Protein AF-A0A817RLQ8-F1 (afdb_monomer_lite)

pLDDT: mean 88.3, std 7.68, range [53.41, 97.12]

Foldseek 3Di:
DQPVVVCLVVLLVCLLPDDCPPPDLAAAAEAEAEPCALVPSVVVVVVSNVVSCCVVHPVSHHYAYEYEDALPGDVVSNVVVCVVVVVPHYDYDHHDPVD

Structure (mmCIF, N/CA/C/O backbone):
data_AF-A0A817RLQ8-F1
#
_entry.id   AF-A0A817RLQ8-F1
#
loop_
_atom_site.group_PDB
_atom_site.id
_atom_site.type_symbol
_atom_site.label_atom_id
_atom_site.label_alt_id
_atom_site.label_comp_id
_atom_site.label_asym_id
_atom_site.label_entity_id
_atom_site.label_seq_id
_atom_site.pdbx_PDB_ins_code
_atom_site.Cartn_x
_atom_site.Cartn_y
_atom_site.Cartn_z
_atom_site.occupancy
_atom_site.B_iso_or_equiv
_atom_site.auth_seq_id
_atom_site.auth_comp_id
_atom_site.auth_asym_id
_atom_site.auth_atom_id
_atom_site.pdbx_PDB_model_num
ATOM 1 N N . MET A 1 1 ? 17.634 13.075 6.253 1.00 53.41 1 MET A N 1
ATOM 2 C CA . MET A 1 1 ? 16.176 13.269 6.250 1.00 53.41 1 MET A CA 1
ATOM 3 C C . MET A 1 1 ? 15.628 12.484 5.077 1.00 53.41 1 MET A C 1
ATOM 5 O O . MET A 1 1 ? 15.983 12.795 3.944 1.00 53.41 1 MET A O 1
ATOM 9 N N . ARG A 1 2 ? 14.905 11.388 5.321 1.00 69.00 2 ARG A N 1
ATOM 10 C CA . ARG A 1 2 ? 14.254 10.660 4.219 1.00 69.00 2 ARG A CA 1
ATOM 11 C C . ARG A 1 2 ? 13.081 11.514 3.733 1.00 69.00 2 ARG A C 1
ATOM 13 O O . ARG A 1 2 ? 12.368 12.054 4.569 1.00 69.00 2 ARG A O 1
ATOM 20 N N . ALA A 1 3 ? 12.850 11.623 2.423 1.00 76.00 3 ALA A N 1
ATOM 21 C CA . ALA A 1 3 ? 11.755 12.443 1.877 1.00 76.00 3 ALA A CA 1
ATOM 22 C C . ALA A 1 3 ? 10.388 12.120 2.519 1.00 76.00 3 ALA A C 1
ATOM 24 O O . ALA A 1 3 ? 9.582 13.014 2.750 1.00 76.00 3 ALA A O 1
ATOM 25 N N . ILE A 1 4 ? 10.182 10.858 2.907 1.00 79.81 4 ILE A N 1
ATOM 26 C CA . ILE A 1 4 ? 8.973 10.396 3.593 1.00 79.81 4 ILE A CA 1
ATOM 27 C C . ILE A 1 4 ? 8.722 11.054 4.958 1.00 79.81 4 ILE A C 1
ATOM 29 O O . ILE A 1 4 ? 7.570 11.205 5.348 1.00 79.81 4 ILE A O 1
ATOM 33 N N . GLU A 1 5 ? 9.763 11.480 5.683 1.00 87.06 5 GLU A N 1
ATOM 34 C CA . GLU A 1 5 ? 9.620 12.141 6.991 1.00 87.06 5 GLU A CA 1
ATOM 35 C C . GLU A 1 5 ? 8.819 13.444 6.871 1.00 87.06 5 GLU A C 1
ATOM 37 O O . GLU A 1 5 ? 8.047 13.780 7.766 1.00 87.06 5 GLU A O 1
ATOM 42 N N . LEU A 1 6 ? 8.934 14.130 5.729 1.00 90.44 6 LEU A N 1
ATOM 43 C CA . LEU A 1 6 ? 8.182 15.349 5.431 1.00 90.44 6 LEU A CA 1
ATOM 44 C C . LEU A 1 6 ? 6.692 15.076 5.179 1.00 90.44 6 LEU A C 1
ATOM 46 O O . LEU A 1 6 ? 5.862 15.962 5.371 1.00 90.44 6 LEU A O 1
ATOM 50 N N . SER A 1 7 ? 6.337 13.856 4.772 1.00 88.94 7 SER A N 1
ATOM 51 C CA . SER A 1 7 ? 4.955 13.459 4.482 1.00 88.94 7 SER A CA 1
ATOM 52 C C . SER A 1 7 ? 4.198 12.962 5.719 1.00 88.94 7 SER A C 1
ATOM 54 O O . SER A 1 7 ? 2.969 12.916 5.696 1.00 88.94 7 SER A O 1
ATOM 56 N N . ILE A 1 8 ? 4.896 12.606 6.806 1.00 90.38 8 ILE A N 1
ATOM 57 C CA . ILE A 1 8 ? 4.283 12.021 8.013 1.00 90.38 8 ILE A CA 1
ATOM 58 C C . ILE A 1 8 ? 3.160 12.896 8.600 1.00 90.38 8 ILE A C 1
ATOM 60 O O . ILE A 1 8 ? 2.088 12.343 8.853 1.00 90.38 8 ILE A O 1
ATOM 64 N N . PRO A 1 9 ? 3.316 14.227 8.773 1.00 93.69 9 PRO A N 1
ATOM 65 C CA . PRO A 1 9 ? 2.240 15.052 9.326 1.00 93.69 9 PRO A CA 1
ATOM 66 C C . PRO A 1 9 ? 0.963 15.021 8.474 1.00 93.69 9 PRO A C 1
ATOM 68 O O . PRO A 1 9 ? -0.148 15.021 9.004 1.00 93.69 9 PRO A O 1
ATOM 71 N N . PHE A 1 10 ? 1.107 14.934 7.149 1.00 93.75 10 PHE A N 1
ATOM 72 C CA . PHE A 1 10 ? -0.025 14.832 6.227 1.00 93.75 10 PHE A CA 1
ATOM 73 C C . PHE A 1 10 ? -0.706 13.465 6.314 1.00 93.75 10 PHE A C 1
ATOM 75 O O . PHE A 1 10 ? -1.933 13.398 6.323 1.00 93.75 10 PHE A O 1
ATOM 82 N N . ILE A 1 11 ? 0.074 1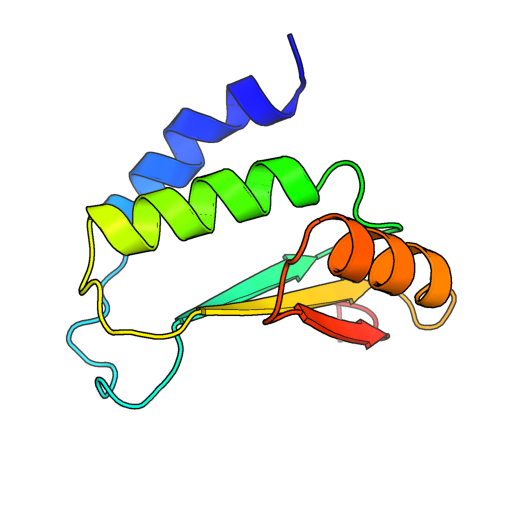2.387 6.445 1.00 91.19 11 ILE A N 1
ATOM 83 C CA . ILE A 1 11 ? -0.444 11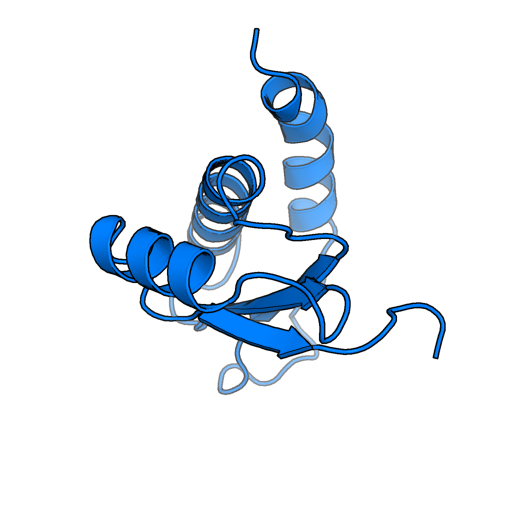.033 6.682 1.00 91.19 11 ILE A CA 1
ATOM 84 C C . ILE A 1 11 ? -1.267 10.993 7.974 1.00 91.19 11 ILE A C 1
ATOM 86 O O . ILE A 1 11 ? -2.397 10.505 7.974 1.00 91.19 11 ILE A O 1
ATOM 90 N N . GLN A 1 12 ? -0.723 11.531 9.067 1.00 92.44 12 GLN A N 1
ATOM 91 C CA . GLN A 1 12 ? -1.408 11.573 10.360 1.00 92.44 12 GLN A CA 1
ATOM 92 C C . GLN A 1 12 ? -2.721 12.345 10.254 1.00 92.44 12 GLN A C 1
ATOM 94 O O . GLN A 1 12 ? -3.771 11.830 10.639 1.00 92.44 12 GLN A O 1
ATOM 99 N N . ARG A 1 13 ? -2.689 13.528 9.629 1.00 95.00 13 ARG A N 1
ATOM 100 C CA . ARG A 1 13 ? -3.891 14.332 9.421 1.00 95.00 13 ARG A CA 1
ATOM 101 C C . ARG A 1 13 ? -4.945 13.613 8.576 1.00 95.00 13 ARG A C 1
ATOM 103 O O . ARG A 1 13 ? -6.127 13.684 8.902 1.00 95.00 13 ARG A O 1
ATOM 110 N N . ALA A 1 14 ? -4.538 12.919 7.514 1.00 93.81 14 ALA A N 1
ATOM 111 C CA . ALA A 1 14 ? -5.449 12.146 6.673 1.00 93.81 14 ALA A CA 1
ATOM 112 C C . ALA A 1 14 ? -6.138 11.025 7.469 1.00 93.81 14 ALA A C 1
ATOM 114 O O . ALA A 1 14 ? -7.347 10.840 7.359 1.00 93.81 14 ALA A O 1
ATOM 115 N N . ILE A 1 15 ? -5.391 10.319 8.323 1.00 92.12 15 ILE A N 1
ATOM 116 C CA . ILE A 1 15 ? -5.936 9.264 9.184 1.00 92.12 15 ILE A CA 1
ATOM 117 C C . ILE A 1 15 ? -6.898 9.838 10.228 1.00 92.12 15 ILE A C 1
ATOM 119 O O . ILE A 1 15 ? -7.949 9.246 10.473 1.00 92.12 15 ILE A O 1
ATOM 123 N N . GLU A 1 16 ? -6.590 10.987 10.832 1.00 92.50 16 GLU A N 1
ATOM 124 C CA . GLU A 1 16 ? -7.484 11.642 11.795 1.00 92.50 16 GLU A CA 1
ATOM 125 C C . GLU A 1 16 ? -8.874 11.874 11.198 1.00 92.50 16 GLU A C 1
ATOM 127 O O . GLU A 1 16 ? -9.870 11.452 11.791 1.00 92.50 16 GLU A O 1
ATOM 132 N N . VAL A 1 17 ? -8.928 12.477 10.006 1.00 93.62 17 VAL A N 1
ATOM 133 C CA . VAL A 1 17 ? -10.185 12.849 9.335 1.00 93.62 17 VAL A CA 1
ATOM 134 C C . VAL A 1 17 ? -10.860 11.690 8.599 1.00 93.62 17 VAL A C 1
ATOM 136 O O . VAL A 1 17 ? -11.998 11.837 8.162 1.00 93.62 17 VAL A O 1
ATOM 139 N N . LEU A 1 18 ? -10.191 10.540 8.466 1.00 91.12 18 LEU A N 1
ATOM 140 C CA . LEU A 1 18 ? -10.758 9.349 7.840 1.00 91.12 18 LEU A CA 1
ATOM 141 C C . LEU A 1 18 ? -11.930 8.809 8.673 1.00 91.12 18 LEU A C 1
ATOM 143 O O . LEU A 1 18 ? -11.741 8.317 9.795 1.00 91.12 18 LEU A O 1
ATOM 147 N N . ASP A 1 19 ? -13.132 8.866 8.101 1.00 90.56 19 ASP A N 1
ATOM 148 C CA . ASP A 1 19 ? -14.337 8.280 8.678 1.00 90.56 19 ASP A CA 1
ATOM 149 C C . ASP A 1 19 ? -14.516 6.831 8.201 1.00 90.56 19 ASP A C 1
ATOM 151 O O . ASP A 1 19 ? -14.668 6.554 7.014 1.00 90.56 19 ASP A O 1
ATOM 155 N N . LEU A 1 20 ? -14.483 5.897 9.153 1.00 87.19 20 LEU A N 1
ATOM 156 C CA . LEU A 1 20 ? -14.687 4.463 8.922 1.00 87.19 20 LEU A CA 1
ATOM 157 C C . LEU A 1 20 ? -15.969 3.949 9.596 1.00 87.19 20 LEU A C 1
ATOM 159 O O . LEU A 1 20 ? -16.137 2.733 9.727 1.00 87.19 20 LEU A O 1
ATOM 163 N N . SER A 1 21 ? -16.822 4.848 10.099 1.00 86.38 21 SER A N 1
ATOM 164 C CA . SER A 1 21 ? -18.037 4.504 10.849 1.00 86.38 21 SER A CA 1
ATOM 165 C C . SER A 1 21 ? -19.119 3.883 9.963 1.00 86.38 21 SER A C 1
ATOM 167 O O . SER A 1 21 ? -19.861 3.017 10.418 1.00 86.38 21 SER A O 1
ATOM 169 N N . SER A 1 22 ? -19.157 4.266 8.686 1.00 83.75 22 SER A N 1
ATOM 170 C CA . SER A 1 22 ? -20.076 3.731 7.677 1.00 83.75 22 SER A CA 1
ATOM 171 C C . SER A 1 22 ? -19.631 2.389 7.086 1.00 83.75 22 SER A C 1
ATOM 173 O O . SER A 1 22 ? -20.426 1.711 6.435 1.00 83.75 22 SER A O 1
ATOM 175 N N . LEU A 1 23 ? -18.377 1.982 7.311 1.00 83.12 23 LEU A N 1
ATOM 176 C CA . LEU A 1 23 ? -17.822 0.740 6.779 1.00 83.12 23 LEU A CA 1
ATOM 177 C C . LEU A 1 23 ? -18.043 -0.426 7.752 1.00 83.12 23 LEU A C 1
ATOM 179 O O . LEU A 1 23 ? -17.698 -0.306 8.935 1.00 83.12 23 LEU A O 1
ATOM 183 N N . PRO A 1 24 ? -18.517 -1.595 7.277 1.00 84.94 24 PRO A N 1
ATOM 184 C CA . PRO A 1 24 ? -18.609 -2.792 8.102 1.00 84.94 24 PRO A CA 1
ATOM 185 C C . PRO A 1 24 ? -17.275 -3.113 8.787 1.00 84.94 24 PRO A C 1
ATOM 187 O O . PRO A 1 24 ? -16.197 -2.972 8.206 1.00 84.94 24 PRO A O 1
ATOM 190 N N . SER A 1 25 ? -17.320 -3.566 10.039 1.00 81.19 25 SER A N 1
ATOM 191 C CA . SER A 1 25 ? -16.114 -3.972 10.777 1.00 81.19 25 SER A CA 1
ATOM 192 C C . SER A 1 25 ? -15.410 -5.185 10.159 1.00 81.19 25 SER A C 1
ATOM 194 O O . SER A 1 25 ? -14.225 -5.386 10.405 1.00 81.19 25 SER A O 1
ATOM 196 N N . THR A 1 26 ? -16.121 -5.960 9.337 1.00 84.31 26 THR A N 1
ATOM 197 C CA . THR A 1 26 ? -15.616 -7.134 8.615 1.00 84.31 26 THR A CA 1
ATOM 198 C C . THR A 1 26 ? -14.822 -6.787 7.357 1.00 84.31 26 THR A C 1
ATOM 200 O O . THR A 1 26 ? -14.109 -7.647 6.845 1.00 84.31 26 THR A O 1
ATOM 203 N N . GLN A 1 27 ? -14.928 -5.557 6.847 1.00 87.19 27 GLN A N 1
ATOM 204 C CA . GLN A 1 27 ? -14.178 -5.127 5.670 1.00 87.19 27 GLN A CA 1
ATOM 205 C C . GLN A 1 27 ? -12.814 -4.547 6.072 1.00 87.19 27 GLN A C 1
ATOM 207 O O . GLN A 1 27 ? -12.738 -3.790 7.049 1.00 87.19 27 GLN A O 1
ATOM 212 N N . PRO A 1 28 ? -11.737 -4.872 5.331 1.00 89.38 28 PRO A N 1
ATOM 213 C CA . PRO A 1 28 ? -10.431 -4.286 5.584 1.00 89.38 28 PRO A CA 1
ATOM 214 C C . PRO A 1 28 ? -10.435 -2.791 5.255 1.00 89.38 28 PRO A C 1
ATOM 216 O O . PRO A 1 28 ? -11.147 -2.338 4.358 1.00 89.38 28 PRO A O 1
ATOM 219 N N . VAL A 1 29 ? -9.577 -2.025 5.928 1.00 90.75 29 VAL A N 1
ATOM 220 C CA . VAL A 1 29 ? -9.168 -0.716 5.402 1.00 90.75 29 VAL A CA 1
ATOM 221 C C . VAL A 1 29 ? -8.232 -0.970 4.226 1.00 90.75 29 VAL A C 1
ATOM 223 O O . VAL A 1 29 ? -7.240 -1.682 4.377 1.00 90.75 29 VAL A O 1
ATOM 226 N N . ILE A 1 30 ? -8.543 -0.406 3.062 1.00 92.44 30 ILE A N 1
ATOM 227 C CA . ILE A 1 30 ? -7.717 -0.551 1.861 1.00 92.44 30 ILE A CA 1
ATOM 228 C C . ILE A 1 30 ? -6.840 0.692 1.713 1.00 92.44 30 ILE A C 1
ATOM 230 O O . ILE A 1 30 ? -7.342 1.814 1.756 1.00 92.44 30 ILE A O 1
ATOM 234 N N . ILE A 1 31 ? -5.539 0.487 1.528 1.00 92.94 31 ILE A N 1
ATOM 235 C CA . ILE A 1 31 ? -4.573 1.528 1.171 1.00 92.94 31 ILE A CA 1
ATOM 236 C C . ILE A 1 31 ? -4.124 1.256 -0.262 1.00 92.94 31 ILE A C 1
ATOM 238 O O . ILE A 1 31 ? -3.672 0.152 -0.553 1.00 92.94 31 ILE A O 1
ATOM 242 N N . ALA A 1 32 ? -4.240 2.244 -1.146 1.00 94.81 32 ALA A N 1
ATOM 243 C CA . ALA A 1 32 ? -3.683 2.177 -2.493 1.00 94.81 32 ALA A CA 1
ATOM 244 C C . ALA A 1 32 ? -2.354 2.949 -2.543 1.00 94.81 32 ALA A C 1
ATOM 246 O O . ALA A 1 32 ? -2.307 4.123 -2.177 1.00 94.81 32 ALA A O 1
ATOM 247 N N . ASP A 1 33 ? -1.292 2.278 -2.979 1.00 94.19 33 ASP A N 1
ATOM 248 C CA . ASP A 1 33 ? 0.055 2.812 -3.191 1.00 94.19 33 ASP A CA 1
ATOM 249 C C . ASP A 1 33 ? 0.308 2.896 -4.700 1.00 94.19 33 ASP A C 1
ATOM 251 O O . ASP A 1 33 ? 0.643 1.898 -5.337 1.00 94.19 33 ASP A O 1
ATOM 255 N N . PHE A 1 34 ? 0.039 4.064 -5.281 1.00 95.00 34 PHE A N 1
ATOM 256 C CA . PHE A 1 34 ? 0.212 4.322 -6.711 1.00 95.00 34 PHE A CA 1
ATOM 257 C C . PHE A 1 34 ? 1.671 4.643 -7.035 1.00 95.00 34 PHE A C 1
ATOM 259 O O . PHE A 1 34 ? 2.291 5.414 -6.307 1.00 95.00 34 PHE A O 1
ATOM 266 N N . ASP A 1 35 ? 2.175 4.101 -8.149 1.00 93.25 35 ASP A N 1
ATOM 267 C CA . ASP A 1 35 ? 3.589 4.201 -8.558 1.00 93.25 35 ASP A CA 1
ATOM 268 C C . ASP A 1 35 ? 4.537 3.532 -7.541 1.00 93.25 35 ASP A C 1
ATOM 270 O O . ASP A 1 35 ? 5.556 4.071 -7.106 1.00 93.25 35 ASP A O 1
ATOM 274 N N . SER A 1 36 ? 4.143 2.331 -7.106 1.00 92.31 36 SER A N 1
ATOM 275 C CA . SER A 1 36 ? 4.821 1.577 -6.043 1.00 92.31 36 SER A CA 1
ATOM 276 C C . SER A 1 36 ? 6.246 1.132 -6.398 1.00 92.31 36 SER A C 1
ATOM 278 O O . SER A 1 36 ? 7.063 0.878 -5.502 1.00 92.31 36 SER A O 1
ATOM 280 N N . SER A 1 37 ? 6.574 1.035 -7.690 1.00 91.25 37 SER A N 1
ATOM 281 C CA . SER A 1 37 ? 7.836 0.522 -8.210 1.00 91.25 37 SER A CA 1
ATOM 282 C C . SER A 1 37 ? 8.229 -0.786 -7.498 1.00 91.25 37 SER A C 1
ATOM 284 O O . SER A 1 37 ? 7.443 -1.724 -7.381 1.00 91.25 37 SER A O 1
ATOM 286 N N . HIS A 1 38 ? 9.441 -0.855 -6.951 1.00 84.75 38 HIS A N 1
ATOM 287 C CA . HIS A 1 38 ? 9.959 -2.022 -6.234 1.00 84.75 38 HIS A CA 1
ATOM 288 C C . HIS A 1 38 ? 9.662 -1.973 -4.719 1.00 84.75 38 HIS A C 1
ATOM 290 O O . HIS A 1 38 ? 10.245 -2.727 -3.943 1.00 84.75 38 HIS A O 1
ATOM 296 N N . GLY A 1 39 ? 8.817 -1.041 -4.265 1.00 79.00 39 GLY A N 1
ATOM 297 C CA . GLY A 1 39 ? 8.322 -0.938 -2.889 1.00 79.00 39 GLY A CA 1
ATOM 298 C C . GLY A 1 39 ? 9.269 -0.315 -1.857 1.00 79.00 39 GLY A C 1
ATOM 299 O O . GLY A 1 39 ? 8.811 0.067 -0.785 1.00 79.00 39 GLY A O 1
ATOM 300 N N . LEU A 1 40 ? 10.569 -0.152 -2.140 1.00 79.56 40 LEU A N 1
ATOM 301 C CA . LEU A 1 40 ? 11.561 0.327 -1.154 1.00 79.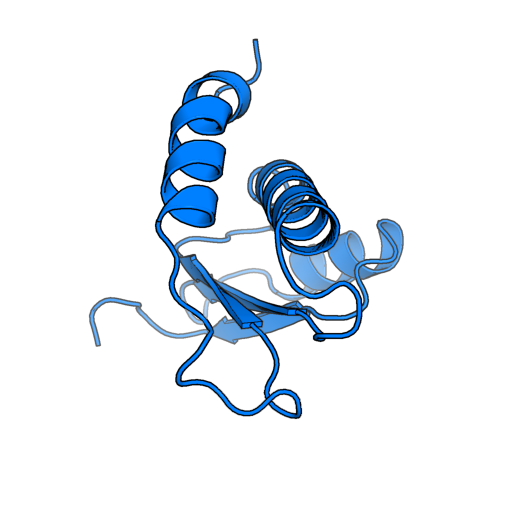56 40 LEU A CA 1
ATOM 302 C C . LEU A 1 40 ? 11.183 1.655 -0.478 1.00 79.56 40 LEU A C 1
ATOM 304 O O . LEU A 1 40 ? 11.315 1.788 0.740 1.00 79.56 40 LEU A O 1
ATOM 308 N N . ASN A 1 41 ? 10.702 2.627 -1.255 1.00 80.31 41 ASN A N 1
ATOM 309 C CA . ASN A 1 41 ? 10.299 3.931 -0.725 1.00 80.31 41 ASN A CA 1
ATOM 310 C C . ASN A 1 41 ? 8.940 3.855 -0.018 1.00 80.31 41 ASN A C 1
ATOM 312 O O . ASN A 1 41 ? 8.765 4.440 1.055 1.00 80.31 41 ASN A O 1
ATOM 316 N N . SER A 1 42 ? 8.009 3.086 -0.581 1.00 82.38 42 SER A N 1
ATOM 317 C CA . SER A 1 42 ? 6.658 2.922 -0.049 1.00 82.38 42 SER A CA 1
ATOM 318 C C . SER A 1 42 ? 6.630 2.141 1.262 1.00 82.38 42 SER A C 1
ATOM 320 O O . SER A 1 42 ? 5.788 2.413 2.114 1.00 82.38 42 SER A O 1
ATOM 322 N N . MET A 1 43 ? 7.576 1.227 1.502 1.00 85.38 43 MET A N 1
ATOM 323 C CA . MET A 1 43 ? 7.550 0.358 2.682 1.00 85.38 43 MET A CA 1
ATOM 324 C C . MET A 1 43 ? 7.519 1.118 4.007 1.00 85.38 43 MET A C 1
ATOM 326 O O . MET A 1 43 ? 6.756 0.767 4.910 1.00 85.38 43 MET A O 1
ATOM 330 N N . TYR A 1 44 ? 8.337 2.161 4.143 1.00 84.88 44 TYR A N 1
ATOM 331 C CA . TYR A 1 44 ? 8.350 2.949 5.374 1.00 84.88 44 TYR A CA 1
ATOM 332 C C . TYR A 1 44 ? 7.042 3.731 5.546 1.00 84.88 44 TYR A C 1
ATOM 334 O O . TYR A 1 44 ? 6.483 3.756 6.641 1.00 84.88 44 TYR A O 1
ATOM 342 N N . ALA A 1 45 ? 6.520 4.304 4.457 1.00 87.06 45 ALA A N 1
ATOM 343 C CA . ALA A 1 45 ? 5.236 4.999 4.451 1.00 87.06 45 ALA A CA 1
ATOM 344 C C . ALA A 1 45 ? 4.097 4.070 4.896 1.00 87.06 45 ALA A C 1
ATOM 346 O O . ALA A 1 45 ? 3.342 4.405 5.806 1.00 87.06 45 ALA A O 1
ATOM 347 N N . MET A 1 46 ? 4.019 2.871 4.309 1.00 89.81 46 MET A N 1
ATOM 348 C CA . MET A 1 46 ? 2.979 1.889 4.612 1.00 89.81 46 MET A CA 1
ATOM 349 C C . MET A 1 46 ? 3.034 1.424 6.065 1.00 89.81 46 MET A C 1
ATOM 351 O O . MET A 1 46 ? 1.990 1.343 6.710 1.00 89.81 46 MET A O 1
ATOM 355 N N . LYS A 1 47 ? 4.230 1.191 6.624 1.00 88.31 47 LYS A N 1
ATOM 356 C CA . LYS A 1 47 ? 4.383 0.865 8.053 1.00 88.31 47 LYS A CA 1
ATOM 357 C C . LYS A 1 47 ? 3.816 1.971 8.944 1.00 88.31 47 LYS A C 1
ATOM 359 O O . LYS A 1 47 ? 2.978 1.683 9.795 1.00 88.31 47 LYS A O 1
ATOM 364 N N . VAL A 1 48 ? 4.187 3.228 8.686 1.00 88.56 48 VAL A N 1
ATOM 365 C CA . VAL A 1 48 ? 3.670 4.383 9.437 1.00 88.56 48 VAL A CA 1
ATOM 366 C C . VAL A 1 48 ? 2.146 4.476 9.322 1.00 88.56 48 VAL A C 1
ATOM 368 O O . VAL A 1 48 ? 1.470 4.637 10.336 1.00 88.56 48 VAL A O 1
ATOM 371 N N . ILE A 1 49 ? 1.580 4.339 8.119 1.00 90.81 49 ILE A N 1
ATOM 372 C CA . ILE A 1 49 ? 0.125 4.406 7.907 1.00 90.81 49 ILE A CA 1
ATOM 373 C C . ILE A 1 49 ? -0.589 3.287 8.676 1.00 90.81 49 ILE A C 1
ATOM 375 O O . ILE A 1 49 ? -1.535 3.558 9.415 1.00 90.81 49 ILE A O 1
ATOM 379 N N . ILE A 1 50 ? -0.130 2.038 8.543 1.00 90.25 50 ILE A N 1
ATOM 380 C CA . ILE A 1 50 ? -0.733 0.868 9.199 1.00 90.25 50 ILE A CA 1
ATOM 381 C C . ILE A 1 50 ? -0.679 1.010 10.723 1.00 90.25 50 ILE A C 1
ATOM 383 O O . ILE A 1 50 ? -1.669 0.732 11.400 1.00 90.25 50 ILE A O 1
ATOM 387 N N . GLU A 1 51 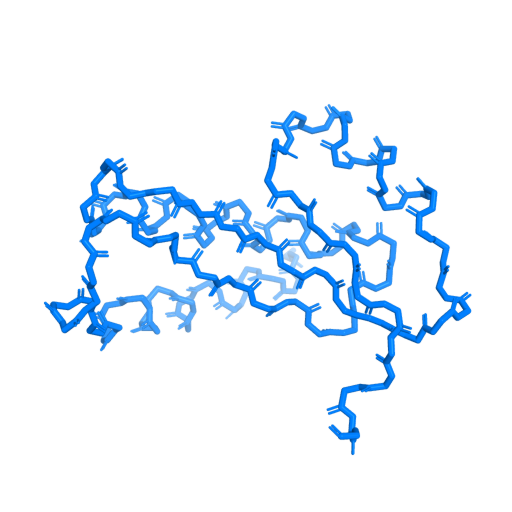? 0.454 1.445 11.274 1.00 89.44 51 GLU A N 1
ATOM 388 C CA . GLU A 1 51 ? 0.604 1.671 12.712 1.00 89.44 51 GLU A CA 1
ATOM 389 C C . GLU A 1 51 ? -0.350 2.758 13.210 1.00 89.44 51 GLU A C 1
ATOM 391 O O . GLU A 1 51 ? -1.069 2.533 14.183 1.00 89.44 51 GLU A O 1
ATOM 396 N N . ASN A 1 52 ? -0.433 3.895 12.511 1.00 89.56 52 ASN A N 1
ATOM 397 C CA . ASN A 1 52 ? -1.345 4.981 12.873 1.00 89.56 52 ASN A CA 1
ATOM 398 C C . ASN A 1 52 ? -2.818 4.560 12.757 1.00 89.56 52 ASN A C 1
ATOM 400 O O . ASN A 1 52 ? -3.620 4.908 13.621 1.00 89.56 52 ASN A O 1
ATOM 404 N N . LEU A 1 53 ? -3.195 3.772 11.745 1.00 89.56 53 LEU A N 1
ATOM 405 C CA . LEU A 1 53 ? -4.548 3.216 11.635 1.00 89.56 53 LEU A CA 1
ATOM 406 C C . LEU A 1 53 ? -4.865 2.274 12.802 1.00 89.56 53 LEU A C 1
ATOM 408 O O . LEU A 1 53 ? -5.939 2.373 13.391 1.00 89.56 53 LEU A O 1
ATOM 412 N N . LYS A 1 54 ? -3.928 1.396 13.178 1.00 87.44 54 LYS A N 1
ATOM 413 C CA . LYS A 1 54 ? -4.107 0.467 14.304 1.00 87.44 54 LYS A CA 1
ATOM 414 C C . LYS A 1 54 ? -4.186 1.182 15.653 1.00 87.44 54 LYS A C 1
ATOM 416 O O . LYS A 1 54 ? -4.866 0.692 16.547 1.00 87.44 54 LYS A O 1
ATOM 421 N N . THR A 1 55 ? -3.485 2.298 15.846 1.00 87.88 55 THR A N 1
ATOM 422 C CA . THR A 1 55 ? -3.501 3.027 17.125 1.00 87.88 55 THR A CA 1
ATOM 423 C C . THR A 1 55 ? -4.684 3.981 17.249 1.00 87.88 55 THR A C 1
ATOM 425 O O . THR A 1 55 ? -5.271 4.061 18.326 1.00 87.88 55 THR A O 1
ATOM 428 N N . SER A 1 56 ? -5.042 4.682 16.170 1.00 83.69 56 SER A N 1
ATOM 429 C CA . SER A 1 56 ? -6.070 5.734 16.177 1.00 83.69 56 SER A CA 1
ATOM 430 C C . SER A 1 56 ? -7.474 5.250 15.807 1.00 83.69 56 SER A C 1
ATOM 432 O O . SER A 1 56 ? -8.458 5.909 16.143 1.00 83.69 56 SER A O 1
ATOM 434 N N . LYS A 1 57 ? -7.593 4.110 15.116 1.00 79.75 57 LYS A N 1
ATOM 435 C CA . LYS A 1 57 ? -8.871 3.508 14.707 1.00 79.75 57 LYS A CA 1
ATOM 436 C C . LYS A 1 57 ? -9.014 2.113 15.329 1.00 79.75 57 LYS A C 1
ATOM 438 O O . LYS A 1 57 ? -8.156 1.650 16.075 1.00 79.75 57 LYS A O 1
ATOM 443 N N . ASN A 1 58 ? -10.144 1.449 15.076 1.00 74.19 58 ASN A N 1
ATOM 444 C CA . ASN A 1 58 ? -10.451 0.136 15.649 1.00 74.19 58 ASN A CA 1
ATOM 445 C C . ASN A 1 58 ? -9.324 -0.885 15.378 1.00 74.19 58 ASN A C 1
ATOM 447 O O . ASN A 1 58 ? -9.179 -1.367 14.255 1.00 74.19 58 ASN A O 1
ATOM 451 N N . LYS A 1 59 ? -8.592 -1.255 16.439 1.00 72.31 59 LYS A N 1
ATOM 452 C CA . LYS A 1 59 ? -7.450 -2.189 16.442 1.00 72.31 59 LYS A CA 1
ATOM 453 C C . LYS A 1 59 ? -7.721 -3.540 15.778 1.00 72.31 59 LYS A C 1
ATOM 455 O O . LYS A 1 59 ? -6.772 -4.213 15.391 1.00 72.31 59 LYS A O 1
ATOM 460 N N . GLN A 1 60 ? -8.983 -3.957 15.691 1.00 76.50 60 GLN A N 1
ATOM 461 C CA . GLN A 1 60 ? -9.360 -5.267 15.162 1.00 76.50 60 GLN A CA 1
ATOM 462 C C . GLN A 1 60 ? -9.564 -5.286 13.644 1.00 76.50 60 GLN A C 1
ATOM 464 O O . GLN A 1 60 ? -9.629 -6.368 13.065 1.00 76.50 60 GLN A O 1
ATOM 469 N N . ARG A 1 61 ? -9.671 -4.125 12.981 1.00 85.62 61 ARG A N 1
ATOM 470 C CA . ARG A 1 61 ? -9.899 -4.092 11.533 1.00 85.62 61 ARG A CA 1
ATOM 471 C C . ARG A 1 61 ? -8.605 -4.445 10.792 1.00 85.62 61 ARG A C 1
ATOM 473 O O . ARG A 1 61 ? -7.547 -3.882 11.073 1.00 85.62 61 ARG A O 1
ATOM 480 N N . SER A 1 62 ? -8.688 -5.379 9.847 1.00 88.50 62 SER A N 1
ATOM 481 C CA . SER A 1 62 ? -7.567 -5.728 8.972 1.00 88.50 62 SER A CA 1
ATOM 482 C C . SER A 1 62 ? -7.240 -4.582 8.008 1.00 88.50 62 SER A C 1
ATOM 484 O O . SER A 1 62 ? -8.073 -3.715 7.736 1.00 88.50 62 SER A O 1
ATOM 486 N N . VAL A 1 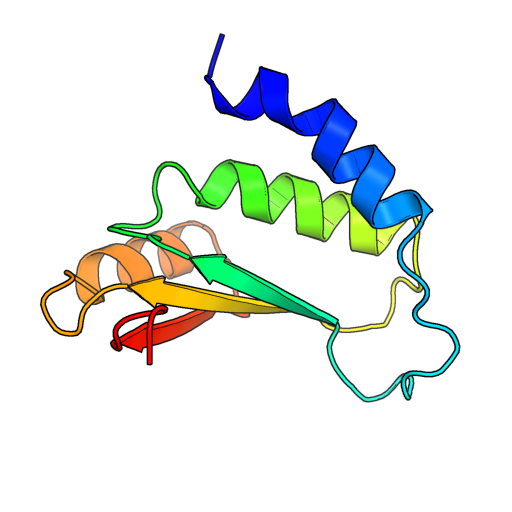63 ? -6.010 -4.569 7.494 1.00 89.69 63 VAL A N 1
ATOM 487 C CA . VAL A 1 63 ? -5.549 -3.593 6.500 1.00 89.69 63 VAL A CA 1
ATOM 488 C C . VAL A 1 63 ? -5.035 -4.355 5.287 1.00 89.69 63 VAL A C 1
ATOM 490 O O . VAL A 1 63 ? -4.274 -5.302 5.459 1.00 89.69 63 VAL A O 1
ATOM 493 N N . LEU A 1 64 ? -5.450 -3.948 4.089 1.00 91.62 64 LEU A N 1
ATOM 494 C CA . LEU A 1 64 ? -4.965 -4.461 2.809 1.00 91.62 64 LEU A CA 1
ATOM 495 C C . LEU A 1 64 ? -4.237 -3.333 2.076 1.00 91.62 64 LEU A C 1
ATOM 497 O O . LEU A 1 64 ? -4.811 -2.263 1.881 1.00 91.62 64 LEU A O 1
ATOM 501 N N . VAL A 1 65 ? -2.999 -3.575 1.654 1.00 93.62 65 VAL A N 1
ATOM 502 C CA . VAL A 1 65 ? -2.239 -2.640 0.819 1.00 93.62 65 VAL A CA 1
ATOM 503 C C . VAL A 1 65 ? -2.266 -3.131 -0.622 1.00 93.62 65 VAL A C 1
ATOM 505 O O . VAL A 1 65 ? -1.863 -4.256 -0.907 1.00 93.62 65 VAL A O 1
ATOM 508 N N . ILE A 1 66 ? -2.743 -2.288 -1.530 1.00 95.31 66 ILE A N 1
ATOM 509 C CA . ILE A 1 66 ? -2.713 -2.511 -2.973 1.00 95.31 66 ILE A CA 1
ATOM 510 C C . ILE A 1 66 ? -1.584 -1.658 -3.544 1.00 95.31 66 ILE A C 1
ATOM 512 O O . ILE A 1 66 ? -1.715 -0.441 -3.646 1.00 95.31 66 ILE A O 1
ATOM 516 N N . HIS A 1 67 ? -0.490 -2.304 -3.926 1.00 95.44 67 HIS A N 1
ATOM 517 C CA . HIS A 1 67 ? 0.605 -1.693 -4.666 1.00 95.44 67 HIS A CA 1
ATOM 518 C C . HIS A 1 67 ? 0.249 -1.678 -6.148 1.00 95.44 67 HIS A C 1
ATOM 520 O O . HIS A 1 67 ? 0.032 -2.729 -6.755 1.00 95.44 67 HIS A O 1
ATOM 526 N N . ASN A 1 68 ? 0.139 -0.490 -6.726 1.00 96.44 68 ASN A N 1
ATOM 527 C CA . ASN A 1 68 ? -0.197 -0.297 -8.122 1.00 96.44 68 ASN A CA 1
ATOM 528 C C . ASN A 1 68 ? 0.983 0.296 -8.891 1.00 96.44 68 ASN A C 1
ATOM 530 O O . ASN A 1 68 ? 1.700 1.167 -8.404 1.00 96.44 68 ASN A O 1
ATOM 534 N N . ASP A 1 69 ? 1.173 -0.212 -10.100 1.00 97.12 69 ASP A N 1
ATOM 535 C CA . ASP A 1 69 ? 2.186 0.224 -11.052 1.00 97.12 69 ASP A CA 1
ATOM 536 C C . ASP A 1 69 ? 1.832 -0.350 -12.432 1.00 97.12 69 ASP A C 1
ATOM 538 O O . ASP A 1 69 ? 0.889 -1.137 -12.576 1.00 97.12 69 ASP A O 1
ATOM 542 N N . LEU A 1 70 ? 2.603 0.005 -13.453 1.00 97.06 70 LEU A N 1
ATOM 543 C CA . LEU A 1 70 ? 2.467 -0.547 -14.790 1.00 97.06 70 LEU A CA 1
ATOM 544 C C . LEU A 1 70 ? 2.665 -2.075 -14.795 1.00 97.06 70 LEU A C 1
ATOM 546 O O . LEU A 1 70 ? 3.425 -2.619 -13.989 1.00 97.06 70 LEU A O 1
ATOM 550 N N . PRO A 1 71 ? 2.059 -2.794 -15.763 1.00 96.31 71 PRO A N 1
ATOM 551 C CA . PRO A 1 71 ? 2.268 -4.235 -15.922 1.00 96.31 71 PRO A CA 1
ATOM 552 C C . PRO A 1 71 ? 3.748 -4.643 -16.019 1.00 96.31 71 PRO A C 1
ATOM 554 O O . PRO A 1 71 ? 4.104 -5.759 -15.656 1.00 96.31 71 PRO A O 1
ATOM 557 N N . THR A 1 72 ? 4.603 -3.737 -16.502 1.00 96.12 72 THR A N 1
ATOM 558 C CA . THR A 1 72 ? 6.044 -3.933 -16.705 1.00 96.12 72 THR A CA 1
ATOM 559 C C . THR A 1 72 ? 6.889 -3.765 -15.441 1.00 96.12 72 THR A C 1
ATOM 561 O O . THR A 1 72 ? 8.107 -3.924 -15.515 1.00 96.12 72 THR A O 1
ATOM 564 N N . ASN A 1 73 ? 6.292 -3.417 -14.299 1.00 95.75 73 ASN A N 1
ATOM 565 C CA . ASN A 1 73 ? 7.011 -3.323 -13.033 1.00 95.75 73 ASN A CA 1
ATOM 566 C C . ASN A 1 73 ? 7.578 -4.689 -12.598 1.00 95.75 73 ASN A C 1
ATOM 568 O O . ASN A 1 73 ? 7.044 -5.751 -12.930 1.00 95.75 73 ASN A O 1
ATOM 572 N N . ASN A 1 74 ? 8.658 -4.671 -11.816 1.00 95.19 74 ASN A N 1
ATOM 573 C CA . ASN A 1 74 ? 9.249 -5.890 -11.277 1.00 95.19 74 ASN A CA 1
ATOM 574 C C . ASN A 1 74 ? 8.560 -6.307 -9.969 1.00 95.19 74 ASN A C 1
ATOM 576 O O . ASN A 1 74 ? 9.046 -6.064 -8.861 1.00 95.19 74 ASN A O 1
ATOM 580 N N . TRP A 1 75 ? 7.424 -6.984 -10.117 1.00 94.88 75 TRP A N 1
ATOM 581 C CA . TRP A 1 75 ? 6.618 -7.475 -8.998 1.00 94.88 75 TRP A CA 1
ATOM 582 C C . TRP A 1 75 ? 7.338 -8.507 -8.126 1.00 94.88 75 TRP A C 1
ATOM 584 O O . TRP A 1 75 ? 7.074 -8.575 -6.929 1.00 94.88 75 TRP A O 1
ATOM 594 N N . THR A 1 76 ? 8.268 -9.286 -8.687 1.00 95.44 76 THR A N 1
ATOM 595 C CA . THR A 1 76 ? 9.051 -10.264 -7.917 1.00 95.44 76 THR A CA 1
ATOM 596 C C . THR A 1 76 ? 9.868 -9.573 -6.831 1.00 95.44 76 THR A C 1
ATOM 598 O O . THR A 1 76 ? 9.788 -9.973 -5.674 1.00 95.44 76 THR A O 1
ATOM 601 N N . ILE A 1 77 ? 10.571 -8.485 -7.167 1.00 94.06 77 ILE A N 1
ATOM 602 C CA . ILE A 1 77 ? 11.361 -7.731 -6.181 1.00 94.06 77 ILE A CA 1
ATOM 603 C C . ILE A 1 77 ? 10.458 -7.132 -5.093 1.00 94.06 77 ILE A C 1
ATOM 605 O O . ILE A 1 77 ? 10.818 -7.168 -3.915 1.00 94.06 77 ILE A O 1
ATOM 609 N N . LEU A 1 78 ? 9.277 -6.621 -5.463 1.00 92.69 78 LEU A N 1
ATOM 610 C CA . LEU A 1 78 ? 8.298 -6.129 -4.490 1.00 92.69 78 LEU A CA 1
ATOM 611 C C . LEU A 1 78 ? 7.882 -7.239 -3.512 1.00 92.69 78 LEU A C 1
ATOM 613 O O . LEU A 1 78 ? 7.910 -7.032 -2.299 1.00 92.69 78 LEU A O 1
ATOM 617 N N . PHE A 1 79 ? 7.503 -8.416 -4.014 1.00 92.88 79 PHE A N 1
ATOM 618 C CA . PHE A 1 79 ? 7.051 -9.516 -3.161 1.00 92.88 79 PHE A CA 1
ATOM 619 C C . PHE A 1 79 ? 8.172 -10.103 -2.298 1.00 92.88 79 PHE A C 1
ATOM 621 O O . PHE A 1 79 ? 7.928 -10.403 -1.128 1.00 92.88 79 PHE A O 1
ATOM 628 N N . ASP A 1 80 ? 9.400 -10.192 -2.813 1.00 92.94 80 ASP A N 1
ATOM 629 C CA . ASP A 1 80 ? 10.569 -10.592 -2.023 1.00 92.94 80 ASP A CA 1
ATOM 630 C C . ASP A 1 80 ? 10.804 -9.627 -0.852 1.00 92.94 80 ASP A C 1
ATOM 632 O O . ASP A 1 80 ? 11.050 -10.055 0.282 1.00 92.94 80 ASP A O 1
ATOM 636 N N . LEU A 1 81 ? 10.676 -8.319 -1.100 1.00 90.00 81 LEU A N 1
ATOM 637 C CA . LEU A 1 81 ? 10.784 -7.292 -0.067 1.00 90.00 81 LEU A CA 1
ATOM 638 C C . LEU A 1 81 ? 9.657 -7.402 0.969 1.00 90.00 81 LEU A C 1
ATOM 640 O O . LEU A 1 81 ? 9.930 -7.388 2.169 1.00 90.00 81 LEU A O 1
ATOM 644 N N . LEU A 1 82 ? 8.403 -7.542 0.529 1.00 89.56 82 LEU A N 1
ATOM 645 C CA . LEU A 1 82 ? 7.251 -7.694 1.425 1.00 89.56 82 LEU A CA 1
ATOM 646 C C . LEU A 1 82 ? 7.392 -8.925 2.327 1.00 89.56 82 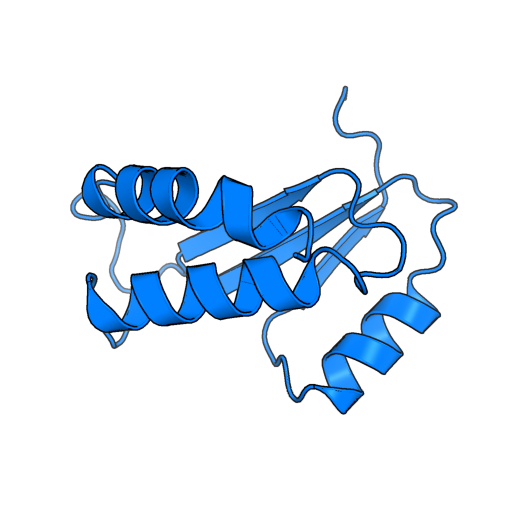LEU A C 1
ATOM 648 O O . LEU A 1 82 ? 7.118 -8.839 3.527 1.00 89.56 82 LEU A O 1
ATOM 652 N N . ASN A 1 83 ? 7.865 -10.042 1.769 1.00 89.56 83 ASN A N 1
ATOM 653 C CA . ASN A 1 83 ? 8.122 -11.269 2.512 1.00 89.56 83 ASN A CA 1
ATOM 654 C C . ASN A 1 83 ? 9.240 -11.073 3.547 1.00 89.56 83 ASN A C 1
ATOM 656 O O . ASN A 1 83 ? 9.067 -11.408 4.717 1.00 89.56 83 ASN A O 1
ATOM 660 N N . LYS A 1 84 ? 10.360 -10.453 3.150 1.00 88.38 84 LYS A N 1
ATOM 661 C CA . LYS A 1 84 ? 11.477 -10.137 4.056 1.00 88.38 84 LYS A CA 1
ATOM 662 C C . LYS A 1 84 ? 11.047 -9.264 5.239 1.00 88.38 84 LYS A C 1
ATOM 664 O O . LYS A 1 84 ? 11.547 -9.435 6.347 1.00 88.38 84 LYS A O 1
ATOM 669 N N . GLU A 1 85 ? 10.126 -8.336 5.006 1.00 82.19 85 GLU A N 1
ATOM 670 C CA . GLU A 1 85 ? 9.628 -7.396 6.013 1.00 82.19 85 GLU A CA 1
ATOM 671 C C . GLU A 1 85 ? 8.425 -7.931 6.816 1.00 82.19 85 GLU A C 1
ATOM 673 O O . GLU A 1 85 ? 7.867 -7.192 7.628 1.00 82.19 85 GLU A O 1
ATOM 678 N N . ASN A 1 86 ? 8.021 -9.196 6.615 1.00 79.38 86 ASN A N 1
ATOM 679 C CA . ASN A 1 86 ? 6.833 -9.816 7.219 1.00 79.38 86 ASN A CA 1
ATOM 680 C C . ASN A 1 86 ? 5.543 -8.991 7.020 1.00 79.38 86 ASN A C 1
ATOM 682 O O . ASN A 1 86 ? 4.674 -8.932 7.893 1.00 79.38 86 ASN A O 1
ATOM 686 N N . SER A 1 87 ? 5.409 -8.336 5.865 1.00 73.75 87 SER A N 1
ATOM 687 C CA . SER A 1 87 ? 4.229 -7.544 5.515 1.00 73.75 87 SER A CA 1
ATOM 688 C C . SER A 1 87 ? 3.159 -8.448 4.893 1.00 73.75 87 SER A C 1
ATOM 690 O O . SER A 1 87 ? 3.143 -8.686 3.689 1.00 73.75 87 SER A O 1
ATOM 692 N N . SER A 1 88 ? 2.273 -9.006 5.722 1.00 62.34 88 SER A N 1
ATOM 693 C CA . SER A 1 88 ? 1.391 -10.125 5.336 1.00 62.34 88 SER A CA 1
ATOM 694 C C . SER A 1 88 ? 0.155 -9.768 4.491 1.00 62.34 88 SER A C 1
ATOM 696 O O . SER A 1 88 ? -0.653 -10.652 4.221 1.00 62.34 88 SER A O 1
ATOM 698 N N . PHE A 1 89 ? -0.039 -8.505 4.090 1.00 74.19 89 PHE A N 1
ATOM 699 C CA . PHE A 1 89 ? -1.291 -8.046 3.459 1.00 74.19 89 PHE A CA 1
ATOM 700 C C . PHE A 1 89 ? -1.066 -7.153 2.228 1.00 74.19 89 PHE A C 1
ATOM 702 O O . PHE A 1 89 ? -1.707 -6.112 2.089 1.00 74.19 89 PHE A O 1
ATOM 709 N N . GLY A 1 90 ? -0.133 -7.540 1.355 1.00 85.19 90 GLY A N 1
ATOM 710 C CA . GLY A 1 90 ? 0.147 -6.846 0.095 1.00 85.19 90 GLY A CA 1
ATOM 711 C C . GLY A 1 90 ? -0.500 -7.528 -1.114 1.00 85.19 90 GLY A C 1
ATOM 712 O O . GLY A 1 90 ? -0.434 -8.747 -1.253 1.00 85.19 90 GLY A O 1
ATOM 713 N N . LEU A 1 91 ? -1.088 -6.735 -2.006 1.00 92.44 91 LEU A N 1
ATOM 714 C CA . LEU A 1 91 ? -1.576 -7.137 -3.326 1.00 92.44 91 LEU A CA 1
ATOM 715 C C . LEU A 1 91 ? -0.890 -6.278 -4.392 1.00 92.44 91 LEU A C 1
ATOM 717 O O . LEU A 1 91 ? -0.708 -5.083 -4.182 1.00 92.44 91 LEU A O 1
ATOM 721 N N . ALA A 1 92 ? -0.548 -6.868 -5.538 1.00 94.62 92 ALA A N 1
ATOM 722 C CA . ALA A 1 92 ? -0.044 -6.136 -6.700 1.00 94.62 92 ALA A CA 1
ATOM 723 C C . ALA A 1 92 ? -1.149 -5.943 -7.746 1.00 94.62 92 ALA A C 1
ATOM 725 O O . ALA A 1 92 ? -1.811 -6.904 -8.140 1.00 94.62 92 ALA A O 1
ATOM 726 N N . ASN A 1 93 ? -1.325 -4.710 -8.216 1.00 96.56 93 ASN A N 1
ATOM 727 C CA . ASN A 1 93 ? -2.219 -4.358 -9.313 1.00 96.56 93 ASN A CA 1
ATOM 728 C C . ASN A 1 93 ? -1.408 -3.779 -10.479 1.00 96.56 93 ASN A C 1
ATOM 730 O O . ASN A 1 93 ? -1.082 -2.593 -10.475 1.00 96.56 93 ASN A O 1
ATOM 734 N N . GLY A 1 94 ? -1.098 -4.612 -11.474 1.00 96.62 94 GLY A N 1
ATOM 735 C CA . GLY A 1 94 ? -0.304 -4.234 -12.645 1.00 96.62 94 GLY A CA 1
ATOM 736 C C . GLY A 1 94 ? -1.129 -3.586 -13.750 1.00 96.62 94 GLY A C 1
ATOM 737 O O . GLY A 1 94 ? -1.388 -4.227 -14.765 1.00 96.62 94 GLY A O 1
ATOM 738 N N . ARG A 1 95 ? -1.564 -2.342 -13.549 1.00 97.00 95 ARG A N 1
ATOM 739 C CA . ARG A 1 95 ? -2.332 -1.537 -14.514 1.00 97.00 95 ARG A CA 1
ATOM 740 C C . ARG A 1 95 ? -2.005 -0.059 -14.342 1.00 97.00 95 ARG A C 1
ATOM 742 O O . ARG A 1 95 ? -1.687 0.372 -13.237 1.00 97.00 95 ARG A O 1
ATOM 749 N N . SER A 1 96 ? -2.145 0.717 -15.415 1.00 96.12 96 SER A N 1
ATOM 750 C CA . SER A 1 96 ? -2.101 2.179 -15.321 1.00 96.12 96 SER A CA 1
ATOM 751 C C . SER A 1 96 ? -3.155 2.678 -14.327 1.00 96.12 96 SER A C 1
ATOM 753 O O . SER A 1 96 ? -4.301 2.239 -14.372 1.00 96.12 96 SER A O 1
ATOM 755 N N . PHE A 1 97 ? -2.784 3.614 -13.454 1.00 94.94 97 PHE A N 1
ATOM 756 C CA . PHE A 1 97 ? -3.724 4.292 -12.553 1.00 94.94 97 PHE A CA 1
ATOM 757 C C . PHE A 1 97 ? -4.499 5.438 -13.222 1.00 94.94 97 PHE A C 1
ATOM 759 O O . PHE A 1 97 ? -5.250 6.143 -12.552 1.00 94.94 97 PHE A O 1
ATOM 766 N N . TYR A 1 98 ? -4.307 5.640 -14.528 1.00 95.38 98 TYR A N 1
ATOM 767 C CA . TYR A 1 98 ? -5.064 6.601 -15.337 1.00 95.38 98 TYR A CA 1
ATOM 768 C C . TYR A 1 98 ? -6.254 5.976 -16.089 1.00 95.38 98 TYR A C 1
ATOM 770 O O . TYR A 1 98 ? -6.919 6.687 -16.842 1.00 95.38 98 TYR A O 1
ATOM 778 N N . GLU A 1 99 ? -6.484 4.667 -15.941 1.00 86.38 99 GLU A N 1
ATOM 779 C CA . GLU A 1 99 ? -7.598 3.925 -16.563 1.00 86.38 99 GLU A CA 1
ATOM 780 C C . GLU A 1 99 ? -8.869 3.909 -15.707 1.00 86.38 99 GLU A C 1
ATOM 782 O O . GLU A 1 99 ? -8.756 3.877 -14.460 1.00 86.38 99 GLU A O 1
#

Sequence (99 aa):
MRAIELSIPFIQRAIEVLDLSSLPSTQPVIIADFDSSHGLNSMYAMKVIIENLKTSKNKQRSVLVIHNDLPTNNWTILFDLLNKENSSFGLANGRSFYE

Radius of gyration: 13.91 Å; chains: 1; bounding box: 36×27×34 Å

Secondary structure (DSSP, 8-state):
--GGGGTHHHHHHHHHH---SSS-TTSPEEEEEET-TTSHHHHHHHHHHHHHHHHHS-TTS-EEEEEEE-TTS-HHHHHHHHHHTT-TTEEEEES-TT-